Protein AF-A0A950NQ79-F1 (afdb_monomer_lite)

Foldseek 3Di:
DPDDQPFDDFDDDVVLVCVLVVVVVVLVCCLVPVQVPQPDPVDSFDPQLQVLLVQLSVLSSVCCHPPLVVCCPPPDVVSVVVSVCSNPVPNVVSNVSSRDPSNVCVVCVPPVSVVVCVVCPDPPNVVVVVVCCVCVVPPDD

pLDDT: mean 91.95, std 10.28, range [39.28, 98.62]

Secondary structure (DSSP, 8-state):
------PPPP---HHHHHHHHHHHHHHHHIIIIIHHHHS-TT-S--HHHHHHHHHHHHHHHHHHSTTHHHHHHHT-HHHHHHHHHIIIIIIHHHHHHHS-HHHHHHHT-SHHHHHHHHHHTSHHHHHHHHHHHHHHHS---

Sequence (141 aa):
MLGAAHFPAWSPHPDVWLVVTLLGTLYGLALVRLGPRLAPPGGLVSRAQLVWFSLGLLAIWIVSDWPVHDIAEKHNYSIHMMQHMTFSLVAAPLLLLGTPAWLLRWLLQPEWLFRTVRTLARFLPAVLLYNLVLVGSHWPA

Structure (mmCIF, N/CA/C/O backbone):
data_AF-A0A950NQ79-F1
#
_entry.id   AF-A0A950NQ79-F1
#
loop_
_atom_site.group_PDB
_atom_site.id
_atom_site.type_symbol
_atom_site.label_atom_id
_atom_site.label_alt_id
_atom_site.label_comp_id
_atom_site.label_asym_id
_atom_site.label_entity_id
_atom_site.label_seq_id
_atom_site.pdbx_PDB_ins_code
_atom_site.Cartn_x
_atom_site.Cartn_y
_atom_site.Cartn_z
_atom_site.occupancy
_atom_site.B_iso_or_equiv
_atom_site.auth_seq_id
_atom_site.auth_comp_id
_atom_site.auth_asym_id
_atom_site.auth_atom_id
_atom_site.pdbx_PDB_model_num
ATOM 1 N N . MET A 1 1 ? 29.660 -4.296 -21.695 1.00 39.28 1 MET A N 1
ATOM 2 C CA . MET A 1 1 ? 29.249 -3.111 -22.474 1.00 39.28 1 MET A CA 1
ATOM 3 C C . MET A 1 1 ? 28.258 -2.340 -21.621 1.00 39.28 1 MET A C 1
ATOM 5 O O . MET A 1 1 ? 27.192 -2.868 -21.345 1.00 39.28 1 MET A O 1
ATOM 9 N N . LEU A 1 2 ? 28.646 -1.172 -21.104 1.00 48.91 2 LEU A N 1
ATOM 10 C CA . LEU A 1 2 ? 27.750 -0.299 -20.339 1.00 48.91 2 LEU A CA 1
ATOM 11 C C . LEU A 1 2 ? 26.799 0.365 -21.342 1.00 48.91 2 LEU A C 1
ATOM 13 O O . LEU A 1 2 ? 27.102 1.425 -21.881 1.00 48.91 2 LEU A O 1
ATOM 17 N N . GLY A 1 3 ? 25.720 -0.336 -21.692 1.00 45.78 3 GLY A N 1
ATOM 18 C CA . GLY A 1 3 ? 24.683 0.200 -22.565 1.00 45.78 3 GLY A CA 1
ATOM 19 C C . GLY A 1 3 ? 24.040 1.396 -21.880 1.00 45.78 3 GLY A C 1
ATOM 20 O O . GLY A 1 3 ? 23.602 1.283 -20.735 1.00 45.78 3 GLY A O 1
ATOM 21 N N . ALA A 1 4 ? 24.026 2.544 -22.558 1.00 55.22 4 ALA A N 1
ATOM 22 C CA . ALA A 1 4 ? 23.241 3.693 -22.132 1.00 55.22 4 ALA A CA 1
ATOM 23 C C . ALA A 1 4 ? 21.824 3.209 -21.804 1.00 55.22 4 ALA A C 1
ATOM 25 O O . ALA A 1 4 ? 21.252 2.450 -22.588 1.00 55.22 4 ALA A O 1
ATOM 26 N N . ALA A 1 5 ? 21.292 3.587 -20.640 1.00 57.41 5 ALA A N 1
ATOM 27 C CA . ALA A 1 5 ? 19.926 3.249 -20.272 1.00 57.41 5 ALA A CA 1
ATOM 28 C C . ALA A 1 5 ? 18.991 3.779 -21.368 1.00 57.41 5 ALA A C 1
ATOM 30 O O . ALA A 1 5 ? 18.750 4.981 -21.469 1.00 57.41 5 ALA A O 1
ATOM 31 N N . HIS A 1 6 ? 18.530 2.882 -22.237 1.00 69.62 6 HIS A N 1
ATOM 32 C CA . HIS A 1 6 ? 17.486 3.170 -23.201 1.00 69.62 6 HIS A CA 1
ATOM 33 C C . HIS A 1 6 ? 16.224 3.410 -22.377 1.00 69.62 6 HIS A C 1
ATOM 35 O O . HIS A 1 6 ? 15.675 2.485 -21.776 1.00 69.62 6 HIS A O 1
ATOM 41 N N . PHE A 1 7 ? 15.816 4.672 -22.282 1.00 74.75 7 PHE A N 1
ATOM 42 C CA . PHE A 1 7 ? 14.530 5.010 -21.701 1.00 74.75 7 PHE A CA 1
ATOM 43 C C . PHE A 1 7 ? 13.445 4.520 -22.663 1.00 74.75 7 PHE A C 1
ATOM 45 O O . PHE A 1 7 ? 13.433 4.955 -23.817 1.00 74.75 7 PHE A O 1
ATOM 52 N N . PRO A 1 8 ? 12.558 3.611 -22.223 1.00 81.56 8 PRO A N 1
ATOM 53 C CA . PRO A 1 8 ? 11.468 3.146 -23.062 1.00 81.56 8 PRO A CA 1
ATOM 54 C C . PRO A 1 8 ? 10.552 4.320 -23.415 1.00 81.56 8 PRO A C 1
ATOM 56 O O . PRO A 1 8 ? 10.372 5.238 -22.611 1.00 81.56 8 PRO A O 1
ATOM 59 N N . ALA A 1 9 ? 9.955 4.287 -24.610 1.00 88.06 9 ALA A N 1
ATOM 60 C CA . ALA A 1 9 ? 8.894 5.227 -24.959 1.00 88.06 9 ALA A CA 1
ATOM 61 C C . ALA A 1 9 ? 7.775 5.164 -23.908 1.00 88.06 9 ALA A C 1
ATOM 63 O O . ALA A 1 9 ? 7.544 4.112 -23.313 1.00 88.06 9 ALA A O 1
ATOM 64 N N . TRP A 1 10 ? 7.109 6.293 -23.664 1.00 91.62 10 TRP A N 1
ATOM 65 C CA . TRP A 1 10 ? 6.029 6.349 -22.684 1.00 91.62 10 TRP A CA 1
ATOM 66 C C . TRP A 1 10 ? 4.931 5.334 -23.018 1.00 91.62 10 TRP A C 1
ATOM 68 O O . TRP A 1 10 ? 4.443 5.294 -24.149 1.00 91.62 10 TRP A O 1
ATOM 78 N N . SER A 1 11 ? 4.550 4.540 -22.019 1.00 90.69 11 SER A N 1
ATOM 79 C CA . SER A 1 11 ? 3.489 3.541 -22.101 1.00 90.69 11 SER A CA 1
ATOM 80 C C . SER A 1 11 ? 2.496 3.764 -20.958 1.00 90.69 11 SER A C 1
ATOM 82 O O . SER A 1 11 ? 2.925 3.907 -19.813 1.00 90.69 11 SER A O 1
ATOM 84 N N . PRO A 1 12 ? 1.179 3.817 -21.224 1.00 93.00 12 PRO A N 1
ATOM 85 C CA . PRO A 1 12 ? 0.184 3.915 -20.166 1.00 93.00 12 PRO A CA 1
ATOM 86 C C . PRO A 1 12 ? -0.014 2.570 -19.456 1.00 93.00 12 PRO A C 1
ATOM 88 O O . PRO A 1 12 ? -0.115 1.532 -20.110 1.00 93.00 12 PRO A O 1
ATOM 91 N N . HIS A 1 13 ? -0.189 2.616 -18.134 1.00 94.62 13 HIS A N 1
ATOM 92 C CA . HIS A 1 13 ? -0.525 1.459 -17.293 1.00 94.62 13 HIS A CA 1
ATOM 93 C C . HIS A 1 13 ? -1.888 1.663 -16.597 1.00 94.62 13 HIS A C 1
ATOM 95 O O . HIS A 1 13 ? -1.959 1.923 -15.392 1.00 94.62 13 HIS A O 1
ATOM 101 N N . PRO A 1 14 ? -3.010 1.612 -17.345 1.00 96.31 14 PRO A N 1
ATOM 102 C CA . PRO A 1 14 ? -4.341 1.884 -16.797 1.00 96.31 14 PRO A CA 1
ATOM 103 C C . PRO A 1 14 ? -4.776 0.860 -15.740 1.00 96.31 14 PRO A C 1
ATOM 105 O O . PRO A 1 14 ? -5.566 1.185 -14.856 1.00 96.31 14 PRO A O 1
ATOM 108 N N . ASP A 1 15 ? -4.256 -0.361 -15.810 1.00 95.81 15 ASP A N 1
ATOM 109 C CA . ASP A 1 15 ? -4.424 -1.414 -14.812 1.00 95.81 15 ASP A CA 1
ATOM 110 C C . ASP A 1 15 ? -3.821 -1.010 -13.458 1.00 95.81 15 ASP A C 1
ATOM 112 O O . ASP A 1 15 ? -4.484 -1.133 -12.426 1.00 95.81 15 ASP A O 1
ATOM 116 N N . VAL A 1 16 ? -2.622 -0.420 -13.457 1.00 96.50 16 VAL A N 1
ATOM 117 C CA . VAL A 1 16 ? -1.973 0.113 -12.251 1.00 96.50 16 VAL A CA 1
ATOM 118 C C . VAL A 1 16 ? -2.801 1.245 -11.663 1.00 96.50 16 VAL A C 1
ATOM 120 O O . VAL A 1 16 ? -3.081 1.259 -10.461 1.00 96.50 16 VAL A O 1
ATOM 123 N N . TRP A 1 17 ? -3.238 2.183 -12.504 1.00 97.88 17 TRP A N 1
ATOM 124 C CA . TRP A 1 17 ? -4.059 3.307 -12.060 1.00 97.88 17 TRP A CA 1
ATOM 125 C C . TRP A 1 17 ? -5.376 2.820 -11.461 1.00 97.88 17 TRP A C 1
ATOM 127 O O . TRP A 1 17 ? -5.786 3.301 -10.404 1.00 97.88 17 TRP A O 1
ATOM 137 N N . LEU A 1 18 ? -6.011 1.825 -12.081 1.00 98.06 18 LEU A N 1
ATOM 138 C CA . LEU A 1 18 ? -7.221 1.196 -11.567 1.00 98.06 18 LEU A CA 1
ATOM 139 C C . LEU A 1 18 ? -6.982 0.552 -10.196 1.00 98.06 18 LEU A C 1
ATOM 141 O O . LEU A 1 18 ? -7.752 0.807 -9.277 1.00 98.06 18 LEU A O 1
ATOM 145 N N . VAL A 1 19 ? -5.914 -0.228 -10.011 1.00 97.31 19 VAL A N 1
ATOM 146 C CA . VAL A 1 19 ? -5.616 -0.874 -8.719 1.00 97.31 19 VAL A CA 1
ATOM 147 C C . VAL A 1 19 ? -5.332 0.157 -7.624 1.00 97.31 19 VAL A C 1
ATOM 149 O O . VAL A 1 19 ? -5.904 0.071 -6.536 1.00 97.31 19 VAL A O 1
ATOM 152 N N . VAL A 1 20 ? -4.489 1.155 -7.897 1.00 98.06 20 VAL A N 1
ATOM 153 C CA . VAL A 1 20 ? -4.117 2.191 -6.918 1.00 98.06 20 VAL A CA 1
ATOM 154 C C . VAL A 1 20 ? -5.335 3.026 -6.521 1.00 98.06 20 VAL A C 1
ATOM 156 O O . VAL A 1 20 ? -5.589 3.234 -5.331 1.00 98.06 20 VAL A O 1
ATOM 159 N N . THR A 1 21 ? -6.126 3.467 -7.503 1.00 98.25 21 THR A N 1
ATOM 160 C CA . THR A 1 21 ? -7.348 4.242 -7.245 1.00 98.25 21 THR A CA 1
ATOM 161 C C . THR A 1 21 ? -8.405 3.409 -6.533 1.00 98.25 21 THR A C 1
ATOM 163 O O . THR A 1 21 ? -9.031 3.909 -5.596 1.00 98.25 21 THR A O 1
ATOM 166 N N . LEU A 1 22 ? -8.577 2.137 -6.897 1.00 98.31 22 LEU A N 1
ATOM 167 C CA . LEU A 1 22 ? -9.490 1.221 -6.222 1.00 98.31 22 LEU A CA 1
ATOM 168 C C . LEU A 1 22 ? -9.096 1.036 -4.755 1.00 98.31 22 LEU A C 1
ATOM 170 O O . LEU A 1 22 ? -9.943 1.208 -3.882 1.00 98.31 22 LEU A O 1
ATOM 174 N N . LEU A 1 23 ? -7.826 0.749 -4.460 1.00 97.94 23 LEU A N 1
ATOM 175 C CA . LEU A 1 23 ? -7.353 0.579 -3.083 1.00 97.94 23 LEU A CA 1
ATOM 176 C C . LEU A 1 23 ? -7.541 1.853 -2.251 1.00 97.94 23 LEU A C 1
ATOM 178 O O . LEU A 1 23 ? -8.069 1.786 -1.139 1.00 97.94 23 LEU A O 1
ATOM 182 N N . GLY A 1 24 ? -7.174 3.018 -2.794 1.00 98.38 24 GLY A N 1
ATOM 183 C CA . GLY A 1 24 ? -7.383 4.306 -2.127 1.00 98.38 24 GLY A CA 1
ATOM 184 C C . GLY A 1 24 ? -8.860 4.607 -1.872 1.00 98.38 24 GLY A C 1
ATOM 185 O O . GLY A 1 24 ? -9.237 5.022 -0.773 1.00 98.38 24 GLY A O 1
ATOM 186 N N . THR A 1 25 ? -9.713 4.328 -2.857 1.00 98.44 25 THR A N 1
ATOM 187 C CA . THR A 1 25 ? -11.161 4.545 -2.761 1.00 98.44 25 THR A CA 1
ATOM 188 C C . THR A 1 25 ? -11.791 3.603 -1.745 1.00 98.44 25 THR A C 1
ATOM 190 O O . THR A 1 25 ? -12.554 4.054 -0.896 1.00 98.44 25 THR A O 1
ATOM 193 N N . LEU A 1 26 ? -11.454 2.311 -1.770 1.00 98.12 26 LEU A N 1
ATOM 194 C CA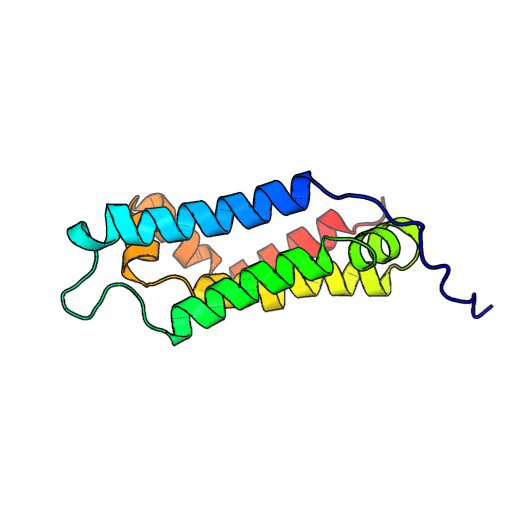 . LEU A 1 26 ? -11.955 1.332 -0.805 1.00 98.12 26 LEU A CA 1
ATOM 195 C C . LEU A 1 26 ? -11.529 1.681 0.619 1.00 98.12 26 LEU A C 1
ATOM 197 O O . LEU A 1 26 ? -12.348 1.592 1.531 1.00 98.12 26 LEU A O 1
ATOM 201 N N . TYR A 1 27 ? -10.289 2.132 0.809 1.00 98.12 27 TYR A N 1
ATOM 202 C CA . TYR A 1 27 ? -9.823 2.607 2.106 1.00 98.12 27 TYR A CA 1
ATOM 203 C C . TYR A 1 27 ? -10.629 3.821 2.581 1.00 98.12 27 TYR A C 1
ATOM 205 O O . TYR A 1 27 ? -11.194 3.793 3.674 1.00 98.12 27 TYR A O 1
ATOM 213 N N . GLY A 1 28 ? -10.783 4.850 1.742 1.00 97.62 28 GLY A N 1
ATOM 214 C CA . GLY A 1 28 ? -11.596 6.026 2.065 1.00 97.62 28 GLY A CA 1
ATOM 215 C C . GLY A 1 28 ? -13.063 5.683 2.350 1.00 97.62 28 GLY A C 1
ATOM 216 O O . GLY A 1 28 ? -13.644 6.167 3.323 1.00 97.62 28 GLY A O 1
ATOM 217 N N . LEU A 1 29 ? -13.661 4.792 1.556 1.00 97.56 29 LEU A N 1
ATOM 218 C CA . LEU A 1 29 ? -15.023 4.304 1.764 1.00 97.56 29 LEU A CA 1
ATOM 219 C C . LEU A 1 29 ? -15.152 3.518 3.067 1.00 97.56 29 LEU A C 1
ATOM 221 O O . LEU A 1 29 ? -16.124 3.722 3.789 1.00 97.56 29 LEU A O 1
ATOM 225 N N . ALA A 1 30 ? -14.188 2.660 3.400 1.00 96.69 30 ALA A N 1
ATOM 226 C CA . ALA A 1 30 ? -14.174 1.938 4.666 1.00 96.69 30 ALA A CA 1
ATOM 227 C C . ALA A 1 30 ? -14.123 2.914 5.847 1.00 96.69 30 ALA A C 1
ATOM 229 O O . ALA A 1 30 ? -14.920 2.804 6.779 1.00 96.69 30 ALA A O 1
ATOM 230 N N . LEU A 1 31 ? -13.258 3.925 5.777 1.00 96.62 31 LEU A N 1
ATOM 231 C CA . LEU A 1 31 ? -13.178 4.983 6.778 1.00 96.62 31 LEU A CA 1
ATOM 232 C C . LEU A 1 31 ? -14.517 5.725 6.931 1.00 96.62 31 LEU A C 1
ATOM 234 O O . LEU A 1 31 ? -15.036 5.816 8.038 1.00 96.62 31 LEU A O 1
ATOM 238 N N . VAL A 1 32 ? -15.126 6.192 5.840 1.00 96.06 32 VAL A N 1
ATOM 239 C CA . VAL A 1 32 ? -16.355 7.009 5.895 1.00 96.06 32 VAL A CA 1
ATOM 240 C C . VAL A 1 32 ? -17.606 6.190 6.233 1.00 96.06 32 VAL A C 1
ATOM 242 O O . VAL A 1 32 ? -18.467 6.656 6.976 1.00 96.06 32 VAL A O 1
ATOM 245 N N . ARG A 1 33 ? -17.746 4.980 5.681 1.00 95.81 33 ARG A N 1
ATOM 246 C CA . ARG A 1 33 ? -18.972 4.167 5.795 1.00 95.81 33 ARG A CA 1
ATOM 247 C C . ARG A 1 33 ? -18.946 3.209 6.981 1.00 95.81 33 ARG A C 1
ATOM 249 O O . ARG A 1 33 ? -19.987 2.995 7.598 1.00 95.81 33 ARG A O 1
ATOM 256 N N . LEU A 1 34 ? -17.789 2.620 7.287 1.00 95.19 34 LEU A N 1
ATOM 257 C CA . LEU A 1 34 ? -17.647 1.639 8.368 1.00 95.19 34 LEU A CA 1
ATOM 258 C C . LEU A 1 34 ? -17.141 2.288 9.659 1.00 95.19 34 LEU A C 1
ATOM 260 O O . LEU A 1 34 ? -17.575 1.899 10.743 1.00 95.19 34 LEU A O 1
ATOM 264 N N . GLY A 1 35 ? -16.281 3.305 9.547 1.00 93.62 35 GLY A N 1
ATOM 265 C CA . GLY A 1 35 ? -15.685 4.008 10.684 1.00 93.62 35 GLY A CA 1
ATOM 266 C C . GLY A 1 35 ? -16.697 4.475 11.737 1.00 93.62 35 GLY A C 1
ATOM 267 O O . GLY A 1 35 ? -16.522 4.114 12.896 1.00 93.62 35 GLY A O 1
ATOM 268 N N . PRO A 1 36 ? -17.803 5.163 11.388 1.00 92.69 36 PRO A N 1
ATOM 269 C CA . PRO A 1 36 ? -18.790 5.615 12.377 1.00 92.69 36 PRO A CA 1
ATOM 270 C C . PRO A 1 36 ? -19.442 4.495 13.201 1.00 92.69 36 PRO A C 1
ATOM 272 O O . PRO A 1 36 ? -19.960 4.754 14.282 1.00 92.69 36 PRO A O 1
ATOM 275 N N . ARG A 1 37 ? -19.451 3.258 12.687 1.00 91.94 37 ARG A N 1
ATOM 276 C CA . ARG A 1 37 ? -20.071 2.098 13.346 1.00 91.94 37 ARG A CA 1
ATOM 277 C C . ARG A 1 37 ? -19.064 1.228 14.092 1.00 91.94 37 ARG A C 1
ATOM 279 O O . ARG A 1 37 ? -19.440 0.567 15.052 1.00 91.94 37 ARG A O 1
ATOM 286 N N . LEU A 1 38 ? -17.821 1.172 13.614 1.00 93.12 38 LEU A N 1
ATOM 287 C CA . LEU A 1 38 ? -16.826 0.188 14.049 1.00 93.12 38 LEU A CA 1
ATOM 288 C C . LEU A 1 38 ? -15.597 0.799 14.724 1.00 93.12 38 LEU A C 1
ATOM 290 O O . LEU A 1 38 ? -14.861 0.081 15.406 1.00 93.12 38 LEU A O 1
ATOM 294 N N . ALA A 1 39 ? -15.333 2.091 14.520 1.00 92.31 39 ALA A N 1
ATOM 295 C CA . ALA A 1 39 ? -14.191 2.743 15.137 1.00 92.31 39 ALA A CA 1
ATOM 296 C C . ALA A 1 39 ? -14.432 2.926 16.648 1.00 92.31 39 ALA A C 1
ATOM 298 O O . ALA A 1 39 ? -15.529 3.304 17.063 1.00 92.31 39 ALA A O 1
ATOM 299 N N . PRO A 1 40 ? -13.416 2.671 17.490 1.00 90.00 40 PRO A N 1
ATOM 300 C CA . PRO A 1 40 ? -13.519 2.896 18.923 1.00 90.00 40 PRO A CA 1
ATOM 301 C C . PRO A 1 40 ? -13.571 4.402 19.252 1.00 90.00 40 PRO A C 1
ATOM 303 O O . PRO A 1 40 ? -13.151 5.227 18.435 1.00 90.00 40 PRO A O 1
ATOM 306 N N . PRO A 1 41 ? -13.963 4.776 20.487 1.00 81.12 41 PRO A N 1
ATOM 307 C CA . PRO A 1 41 ? -14.007 6.174 20.940 1.00 81.12 41 PRO A CA 1
ATOM 308 C C . PRO A 1 41 ? -12.677 6.943 20.808 1.00 81.12 41 PRO A C 1
ATOM 310 O O . PRO A 1 41 ? -12.671 8.167 20.815 1.00 81.12 41 PRO A O 1
ATOM 313 N N . GLY A 1 42 ? -11.550 6.233 20.665 1.00 74.06 42 GLY A N 1
ATOM 314 C CA . GLY A 1 42 ? -10.202 6.790 20.490 1.00 74.06 42 GLY A CA 1
ATOM 315 C C . GLY A 1 42 ? -9.863 7.306 19.084 1.00 74.06 42 GLY A C 1
ATOM 316 O O . GLY A 1 42 ? -8.731 7.728 18.861 1.00 74.06 42 GLY A O 1
ATOM 317 N N . GLY A 1 43 ? -10.809 7.282 18.141 1.00 84.69 43 GLY A N 1
ATOM 318 C CA . GLY A 1 43 ? -10.672 7.940 16.842 1.00 84.69 43 GLY A CA 1
ATOM 319 C C . GLY A 1 43 ? -10.643 6.994 15.643 1.00 84.69 43 GLY A C 1
ATOM 320 O O . GLY A 1 43 ? -10.296 5.815 15.728 1.00 84.69 43 GLY A O 1
ATOM 321 N N . LEU A 1 44 ? -11.035 7.551 14.498 1.00 93.62 44 LEU A N 1
ATOM 322 C CA . LEU A 1 44 ? -11.261 6.825 13.250 1.00 93.62 44 LEU A CA 1
ATOM 323 C C . LEU A 1 44 ? -9.956 6.473 12.526 1.00 93.62 44 LEU A C 1
ATOM 325 O O . LEU A 1 44 ? -9.760 5.334 12.119 1.00 93.62 44 LEU A O 1
ATOM 329 N N . VAL A 1 45 ? -9.044 7.426 12.384 1.00 96.19 45 VAL A N 1
ATOM 330 C CA . VAL A 1 45 ? -7.719 7.220 11.788 1.00 96.19 45 VAL A CA 1
ATOM 331 C C . VAL A 1 45 ? -6.813 8.366 12.225 1.00 96.19 45 VAL A C 1
ATOM 333 O O . VAL A 1 45 ? -7.271 9.504 12.352 1.00 96.19 45 VAL A O 1
ATOM 336 N N . SER A 1 46 ? -5.536 8.094 12.482 1.00 95.94 46 SER A N 1
ATOM 337 C CA . SER A 1 46 ? -4.566 9.149 12.787 1.00 95.94 46 SER A CA 1
ATOM 338 C C . SER A 1 46 ? -4.004 9.780 11.508 1.00 95.94 46 SER A C 1
ATOM 340 O O . SER A 1 46 ? -3.969 9.159 10.445 1.00 95.94 46 SER A O 1
ATOM 342 N N . ARG A 1 47 ? -3.490 11.014 11.600 1.00 96.44 47 ARG A N 1
ATOM 343 C CA . ARG A 1 47 ? -2.803 11.656 10.463 1.00 96.44 47 ARG A CA 1
ATOM 344 C C . ARG A 1 47 ? -1.599 10.841 9.986 1.00 96.44 47 ARG A C 1
ATOM 346 O O . ARG A 1 47 ? -1.393 10.714 8.787 1.00 96.44 47 ARG A O 1
ATOM 353 N N . ALA A 1 48 ? -0.844 10.255 10.916 1.00 97.69 48 ALA A N 1
ATOM 354 C CA . ALA A 1 48 ? 0.284 9.391 10.582 1.00 97.69 48 ALA A CA 1
ATOM 355 C C . ALA A 1 48 ? -0.164 8.152 9.793 1.00 97.69 48 ALA A C 1
ATOM 357 O O . ALA A 1 48 ? 0.479 7.792 8.817 1.00 97.69 48 ALA A O 1
ATOM 358 N N . GLN A 1 49 ? -1.296 7.540 10.159 1.00 97.94 49 GLN A N 1
ATOM 359 C CA . GLN A 1 49 ? -1.858 6.406 9.422 1.00 97.94 49 GLN A CA 1
ATOM 360 C C . GLN A 1 49 ? -2.241 6.781 7.986 1.00 97.94 49 GLN A C 1
ATOM 362 O O . GLN A 1 49 ? -1.891 6.063 7.054 1.00 97.94 49 GLN A O 1
ATOM 367 N N . LEU A 1 50 ? -2.880 7.937 7.788 1.00 98.06 50 LEU A N 1
ATOM 368 C CA . LEU A 1 50 ? -3.185 8.432 6.441 1.00 98.06 50 LEU A CA 1
ATOM 369 C C . LEU A 1 50 ? -1.914 8.645 5.611 1.00 98.06 50 LEU A C 1
ATOM 371 O O . LEU A 1 50 ? -1.881 8.267 4.441 1.00 98.06 50 LEU A O 1
ATOM 375 N N . VAL A 1 51 ? -0.864 9.209 6.219 1.00 98.50 51 VAL A N 1
ATOM 376 C CA . VAL A 1 51 ? 0.438 9.394 5.564 1.00 98.50 51 VAL A CA 1
ATOM 377 C C . VAL A 1 51 ? 1.047 8.047 5.185 1.00 98.50 51 VAL A C 1
ATOM 379 O O . VAL A 1 51 ? 1.394 7.861 4.024 1.00 98.50 51 VAL A O 1
ATOM 382 N N . TRP A 1 52 ? 1.124 7.086 6.107 1.00 98.62 52 TRP A N 1
ATOM 383 C CA . TRP A 1 52 ? 1.688 5.765 5.818 1.00 98.62 52 TRP A CA 1
ATOM 384 C C . TRP A 1 52 ? 0.920 5.023 4.727 1.00 98.62 52 TRP A C 1
ATOM 386 O O . TRP A 1 52 ? 1.539 4.496 3.806 1.00 98.62 52 TRP A O 1
ATOM 396 N N . PHE A 1 53 ? -0.414 5.050 4.765 1.00 98.50 53 PHE A N 1
ATOM 397 C CA . PHE A 1 53 ? -1.229 4.415 3.732 1.00 98.50 53 PHE A CA 1
ATOM 398 C C . PHE A 1 53 ? -0.995 5.060 2.361 1.00 98.50 53 PHE A C 1
ATOM 400 O O . PHE A 1 53 ? -0.785 4.368 1.366 1.00 98.50 53 PHE A O 1
ATOM 407 N N . SER A 1 54 ? -0.966 6.395 2.320 1.00 98.50 54 SER A N 1
ATOM 408 C CA . SER A 1 54 ? -0.734 7.153 1.087 1.00 98.50 54 SER A CA 1
ATOM 409 C C . SER A 1 54 ? 0.666 6.906 0.524 1.00 98.50 54 SER A C 1
ATOM 411 O O . SER A 1 54 ? 0.810 6.726 -0.679 1.00 98.50 54 SER A O 1
ATOM 413 N N . LEU A 1 55 ? 1.690 6.838 1.381 1.00 98.62 55 LEU A N 1
ATOM 414 C CA . LEU A 1 55 ? 3.055 6.497 0.974 1.00 98.62 55 LEU A CA 1
ATOM 415 C C . LEU A 1 55 ? 3.151 5.057 0.456 1.00 98.62 55 LEU A C 1
ATOM 417 O O . LEU A 1 55 ? 3.863 4.815 -0.513 1.00 98.62 55 LEU A O 1
ATOM 421 N N . GLY A 1 56 ? 2.412 4.116 1.049 1.00 98.62 56 GLY A N 1
ATOM 422 C CA . GLY A 1 56 ? 2.316 2.745 0.549 1.00 98.62 56 GLY A CA 1
ATOM 423 C C . GLY A 1 56 ? 1.702 2.675 -0.853 1.00 98.62 56 GLY A C 1
ATOM 424 O O . GLY A 1 56 ? 2.274 2.041 -1.736 1.00 98.62 56 GLY A O 1
ATOM 425 N N . LEU A 1 57 ? 0.588 3.380 -1.088 1.00 98.44 57 LEU A N 1
ATOM 426 C CA . LEU A 1 57 ? -0.022 3.490 -2.421 1.00 98.44 57 LEU A CA 1
ATOM 427 C C . LEU A 1 57 ? 0.901 4.170 -3.432 1.00 98.44 57 LEU A C 1
ATOM 429 O O . LEU A 1 57 ? 1.016 3.709 -4.565 1.00 98.44 57 LEU A O 1
ATOM 433 N 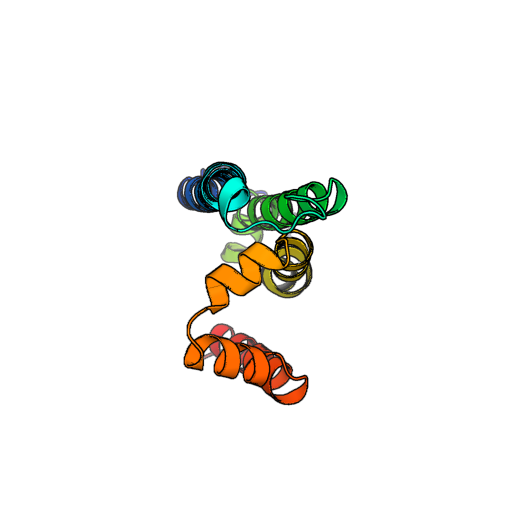N . LEU A 1 58 ? 1.572 5.244 -3.016 1.00 98.44 58 LEU A N 1
ATOM 434 C CA . LEU A 1 58 ? 2.518 5.966 -3.858 1.00 98.44 58 LEU A CA 1
ATOM 435 C C . LEU A 1 58 ? 3.700 5.073 -4.249 1.00 98.44 58 LEU A C 1
ATOM 437 O O . LEU A 1 58 ? 4.098 5.076 -5.408 1.00 98.44 58 LEU A O 1
ATOM 441 N N . ALA A 1 59 ? 4.224 4.273 -3.317 1.00 98.38 59 ALA A N 1
ATOM 442 C CA . ALA A 1 59 ? 5.283 3.312 -3.604 1.00 98.38 59 ALA A CA 1
ATOM 443 C C . ALA A 1 59 ? 4.836 2.275 -4.645 1.00 98.38 59 ALA A C 1
ATOM 445 O O . ALA A 1 59 ? 5.575 2.033 -5.596 1.00 98.38 59 ALA A O 1
ATOM 446 N N . ILE A 1 60 ? 3.622 1.716 -4.510 1.00 98.12 60 ILE A N 1
ATOM 447 C CA . ILE A 1 60 ? 3.055 0.796 -5.513 1.00 98.12 60 ILE A CA 1
ATOM 448 C C . ILE A 1 60 ? 2.982 1.479 -6.871 1.00 98.12 60 ILE A C 1
ATOM 450 O O . ILE A 1 60 ? 3.447 0.912 -7.855 1.00 98.12 60 ILE A O 1
ATOM 454 N N . TRP A 1 61 ? 2.416 2.683 -6.928 1.00 98.19 61 TRP A N 1
ATOM 455 C CA . TRP A 1 61 ? 2.242 3.395 -8.186 1.00 98.19 61 TRP A CA 1
ATOM 456 C C . TRP A 1 61 ? 3.584 3.675 -8.867 1.00 98.19 61 TRP A C 1
ATOM 458 O O . TRP A 1 61 ? 3.771 3.274 -10.008 1.00 98.19 61 TRP A O 1
ATOM 468 N N . ILE A 1 62 ? 4.546 4.266 -8.150 1.00 97.38 62 ILE A N 1
ATOM 469 C CA . ILE A 1 62 ? 5.853 4.649 -8.706 1.00 97.38 62 ILE A CA 1
ATOM 470 C C . ILE A 1 62 ? 6.586 3.454 -9.310 1.00 97.38 62 ILE A C 1
ATOM 472 O O . ILE A 1 62 ? 7.134 3.568 -10.403 1.00 97.38 62 ILE A O 1
ATOM 476 N N . VAL A 1 63 ? 6.630 2.318 -8.607 1.00 97.06 63 VAL A N 1
ATOM 477 C CA . VAL A 1 63 ? 7.387 1.161 -9.101 1.00 97.06 63 VAL A CA 1
ATOM 478 C C . VAL A 1 63 ? 6.609 0.312 -10.105 1.00 97.06 63 VAL A C 1
ATOM 480 O O . VAL A 1 63 ? 7.216 -0.529 -10.758 1.00 97.06 63 VAL A O 1
ATOM 483 N N . SER A 1 64 ? 5.297 0.523 -10.257 1.00 96.62 64 SER A N 1
ATOM 484 C CA . SER A 1 64 ? 4.461 -0.188 -11.241 1.00 96.62 64 SER A CA 1
ATOM 485 C C . SER A 1 64 ? 4.179 0.619 -12.504 1.00 96.62 64 SER A C 1
ATOM 487 O O . SER A 1 64 ? 3.710 0.043 -13.475 1.00 96.62 64 SER A O 1
ATOM 489 N N . ASP A 1 65 ? 4.426 1.926 -12.509 1.00 96.38 65 ASP A N 1
ATOM 490 C CA . ASP A 1 65 ? 4.163 2.774 -13.671 1.00 96.38 65 ASP A CA 1
ATOM 491 C C . ASP A 1 65 ? 5.427 2.988 -14.517 1.00 96.38 65 ASP A C 1
ATOM 493 O O . ASP A 1 65 ? 6.559 2.635 -14.145 1.00 96.38 65 ASP A O 1
ATOM 497 N N . TRP A 1 66 ? 5.230 3.601 -15.678 1.00 94.00 66 TRP A N 1
ATOM 498 C CA . TRP A 1 66 ? 6.320 4.051 -16.525 1.00 94.00 66 TRP A CA 1
ATOM 499 C C . TRP A 1 66 ? 7.169 5.114 -15.794 1.00 94.00 66 TRP A C 1
ATOM 501 O O . TRP A 1 66 ? 6.617 6.006 -15.145 1.00 94.00 66 TRP A O 1
ATOM 511 N N . PRO A 1 67 ? 8.513 5.090 -15.905 1.00 93.69 67 PRO A N 1
ATOM 512 C CA . PRO A 1 67 ? 9.334 4.166 -16.693 1.00 93.69 67 PRO A CA 1
ATOM 513 C C . PRO A 1 67 ? 9.827 2.944 -15.906 1.00 93.69 67 PRO A C 1
ATOM 515 O O . PRO A 1 67 ? 10.480 2.079 -16.485 1.00 93.69 67 PRO A O 1
ATOM 518 N N . VAL A 1 68 ? 9.591 2.886 -14.590 1.00 93.06 68 VAL A N 1
ATOM 519 C CA . VAL A 1 68 ? 10.225 1.897 -13.704 1.00 93.06 68 VAL A CA 1
ATOM 520 C C . VAL A 1 68 ? 9.810 0.487 -14.088 1.00 93.06 68 VAL A C 1
ATOM 522 O O . VAL A 1 68 ? 10.679 -0.365 -14.260 1.00 93.06 68 VAL A 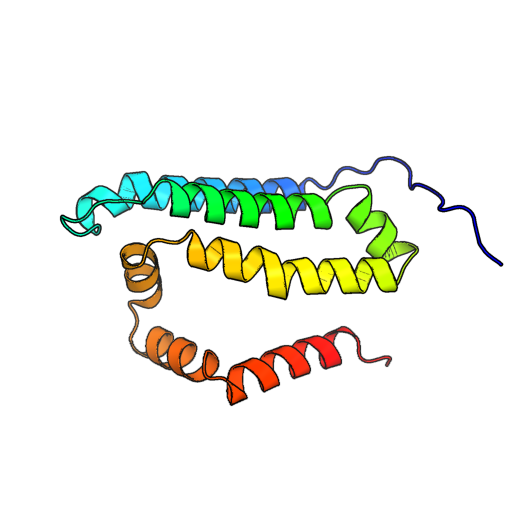O 1
ATOM 525 N N . HIS A 1 69 ? 8.511 0.266 -14.275 1.00 92.81 69 HIS A N 1
ATOM 526 C CA . HIS A 1 69 ? 7.970 -1.034 -14.650 1.00 92.81 69 HIS A CA 1
ATOM 527 C C . HIS A 1 69 ? 8.514 -1.514 -16.002 1.00 92.81 69 HIS A C 1
ATOM 529 O O . HIS A 1 69 ? 9.024 -2.625 -16.108 1.00 92.81 69 HIS A O 1
ATOM 535 N N . ASP A 1 70 ? 8.539 -0.645 -17.012 1.00 92.12 70 ASP A N 1
ATOM 536 C CA . ASP A 1 70 ? 9.067 -1.009 -18.330 1.00 92.12 70 ASP A CA 1
ATOM 537 C C . ASP A 1 70 ? 10.575 -1.299 -18.320 1.00 92.12 70 ASP A C 1
ATOM 539 O O . ASP A 1 70 ? 11.055 -2.184 -19.034 1.00 92.12 70 ASP A O 1
ATOM 543 N N . ILE A 1 71 ? 11.354 -0.557 -17.530 1.00 91.81 71 ILE A N 1
ATOM 544 C CA . ILE A 1 71 ? 12.791 -0.817 -17.390 1.00 91.81 71 ILE A CA 1
ATOM 545 C C . ILE A 1 71 ? 13.017 -2.128 -16.631 1.00 91.81 71 ILE A C 1
ATOM 547 O O . ILE A 1 71 ? 13.870 -2.920 -17.039 1.00 91.81 71 ILE A O 1
ATOM 551 N N . ALA A 1 72 ? 12.262 -2.359 -15.556 1.00 89.62 72 ALA A N 1
ATOM 552 C CA . ALA A 1 72 ? 12.303 -3.588 -14.779 1.00 89.62 72 ALA A CA 1
ATOM 553 C C . ALA A 1 72 ? 12.039 -4.812 -15.662 1.00 89.62 72 ALA A C 1
ATOM 555 O O . ALA A 1 72 ? 12.890 -5.691 -15.761 1.00 89.62 72 ALA A O 1
ATOM 556 N N . GLU A 1 73 ? 10.898 -4.848 -16.344 1.00 87.44 73 GLU A N 1
ATOM 557 C CA . GLU A 1 73 ? 10.452 -6.047 -17.054 1.00 87.44 73 GLU A CA 1
ATOM 558 C C . GLU A 1 73 ? 11.239 -6.330 -18.332 1.00 87.44 73 GLU A C 1
ATOM 560 O O . GLU A 1 73 ? 11.492 -7.487 -18.663 1.00 87.44 73 GLU A O 1
ATOM 565 N N . LYS A 1 74 ? 11.632 -5.286 -19.070 1.00 86.44 74 LYS A N 1
ATOM 566 C CA . LYS A 1 74 ? 12.163 -5.457 -20.432 1.00 86.44 74 LYS A CA 1
ATOM 567 C C . LYS A 1 74 ? 13.684 -5.343 -20.517 1.00 86.44 74 LYS A C 1
ATOM 569 O O . LYS A 1 74 ? 14.258 -5.785 -21.509 1.00 86.44 74 LYS A O 1
ATOM 574 N N . HIS A 1 75 ? 14.347 -4.732 -19.528 1.00 83.62 75 HIS A N 1
ATOM 575 C CA . HIS A 1 75 ? 15.744 -4.309 -19.697 1.00 83.62 75 HIS A CA 1
ATOM 576 C C . HIS A 1 75 ? 16.671 -4.601 -18.515 1.00 83.62 75 HIS A C 1
ATOM 578 O O . HIS A 1 75 ? 17.870 -4.779 -18.737 1.00 83.62 75 HIS A O 1
ATOM 584 N N . ASN A 1 76 ? 16.188 -4.601 -17.267 1.00 88.06 76 ASN A N 1
ATOM 585 C CA . ASN A 1 76 ? 17.081 -4.620 -16.111 1.00 88.06 76 ASN A CA 1
ATOM 586 C C . ASN A 1 76 ? 16.551 -5.449 -14.937 1.00 88.06 76 ASN A C 1
ATOM 588 O O . ASN A 1 76 ? 15.741 -4.986 -14.133 1.00 88.06 76 ASN A O 1
ATOM 592 N N . TYR A 1 77 ? 17.147 -6.632 -14.771 1.00 88.19 77 TYR A N 1
ATOM 593 C CA . TYR A 1 77 ? 16.855 -7.542 -13.666 1.00 88.19 77 TYR A CA 1
ATOM 594 C C . TYR A 1 77 ? 17.096 -6.922 -12.279 1.00 88.19 77 TYR A C 1
ATOM 596 O O . TYR A 1 77 ? 16.339 -7.175 -11.349 1.00 88.19 77 TYR A O 1
ATOM 604 N N . SER A 1 78 ? 18.104 -6.064 -12.104 1.00 90.38 78 SER A N 1
ATOM 605 C CA . SER A 1 78 ? 18.336 -5.401 -10.812 1.00 90.38 78 SER A CA 1
ATOM 606 C C . SER A 1 78 ? 17.202 -4.436 -10.453 1.00 90.38 78 SER A C 1
ATOM 608 O O . SER A 1 78 ? 16.805 -4.360 -9.291 1.00 90.38 78 SER A O 1
ATOM 610 N N . ILE A 1 79 ? 16.658 -3.717 -11.443 1.00 92.94 79 ILE A N 1
ATOM 611 C CA . ILE A 1 79 ? 15.502 -2.825 -11.248 1.00 92.94 79 ILE A CA 1
ATOM 612 C C . ILE A 1 79 ? 14.234 -3.652 -11.020 1.00 92.94 79 ILE A C 1
ATOM 614 O O . ILE A 1 79 ? 13.455 -3.314 -10.135 1.00 92.94 79 ILE A O 1
ATOM 618 N N . HIS A 1 80 ? 14.079 -4.774 -11.721 1.00 92.50 80 HIS A N 1
ATOM 619 C CA . HIS A 1 80 ? 13.015 -5.748 -11.472 1.00 92.50 80 HIS A CA 1
ATOM 620 C C . HIS A 1 80 ? 13.026 -6.283 -10.035 1.00 92.50 80 HIS A C 1
ATOM 622 O O . HIS A 1 80 ? 12.013 -6.241 -9.338 1.00 92.50 80 HIS A O 1
ATOM 628 N N . MET A 1 81 ? 14.188 -6.690 -9.522 1.00 93.12 81 MET A N 1
ATOM 629 C CA . MET A 1 81 ? 14.295 -7.134 -8.132 1.00 93.12 81 MET A CA 1
ATOM 630 C C . MET A 1 81 ? 14.024 -5.997 -7.143 1.00 93.12 81 MET A C 1
ATOM 632 O O . MET A 1 81 ? 13.342 -6.207 -6.141 1.00 93.12 81 MET A O 1
ATOM 636 N N . MET A 1 82 ? 14.501 -4.781 -7.428 1.00 94.88 82 MET A N 1
ATOM 637 C CA . MET A 1 82 ? 14.191 -3.602 -6.614 1.00 94.88 82 MET A CA 1
ATOM 638 C C . MET A 1 82 ? 12.686 -3.301 -6.588 1.00 94.88 82 MET A C 1
ATOM 640 O O . MET A 1 82 ? 12.153 -2.980 -5.526 1.00 94.88 82 MET A O 1
ATOM 644 N N . GLN A 1 83 ? 11.986 -3.463 -7.711 1.00 94.88 83 GLN A N 1
ATOM 645 C CA . GLN A 1 83 ? 10.535 -3.320 -7.803 1.00 9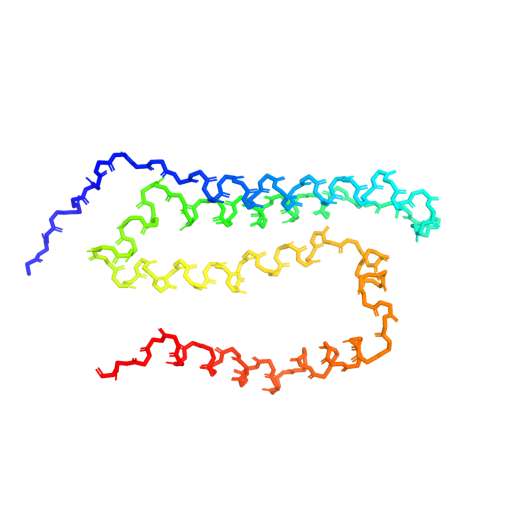4.88 83 GLN A CA 1
ATOM 646 C C . GLN A 1 83 ? 9.828 -4.351 -6.902 1.00 94.88 83 GLN A C 1
ATOM 648 O O . GLN A 1 83 ? 9.049 -3.967 -6.026 1.00 94.88 83 GLN A O 1
ATOM 653 N N . HIS A 1 84 ? 10.167 -5.641 -7.014 1.00 93.81 84 HIS A N 1
ATOM 654 C CA . HIS A 1 84 ? 9.602 -6.695 -6.158 1.00 93.81 84 HIS A CA 1
ATOM 655 C C . HIS A 1 84 ? 9.906 -6.502 -4.660 1.00 93.81 84 HIS A C 1
ATOM 657 O O . HIS A 1 84 ? 9.042 -6.724 -3.801 1.00 93.81 84 HIS A O 1
ATOM 663 N N . MET A 1 85 ? 11.112 -6.040 -4.323 1.00 93.81 85 MET A N 1
ATOM 664 C CA . MET A 1 85 ? 11.481 -5.692 -2.948 1.00 93.81 85 MET A CA 1
ATOM 665 C C . MET A 1 85 ? 10.710 -4.472 -2.445 1.00 93.81 85 MET A C 1
ATOM 667 O O . MET A 1 85 ? 10.251 -4.471 -1.307 1.00 93.81 85 MET A O 1
ATOM 671 N N . THR A 1 86 ? 10.502 -3.455 -3.280 1.00 97.06 86 THR A N 1
ATOM 672 C CA . THR A 1 86 ? 9.702 -2.279 -2.912 1.00 97.06 86 THR A CA 1
ATOM 673 C C . THR A 1 86 ? 8.265 -2.677 -2.586 1.00 97.06 86 THR A C 1
ATOM 675 O O . THR A 1 86 ? 7.732 -2.245 -1.563 1.00 97.06 86 THR A O 1
ATOM 678 N N . PHE A 1 87 ? 7.643 -3.556 -3.376 1.00 95.75 87 PHE A N 1
ATOM 679 C CA . PHE A 1 87 ? 6.292 -4.036 -3.072 1.00 95.75 87 PHE A CA 1
ATOM 680 C C . PHE A 1 87 ? 6.203 -4.728 -1.708 1.00 95.75 87 PHE A C 1
ATOM 682 O O . PHE A 1 87 ? 5.306 -4.443 -0.912 1.00 95.75 87 PHE A O 1
ATOM 689 N N . SER A 1 88 ? 7.144 -5.627 -1.426 1.00 93.31 88 SER A N 1
ATOM 690 C CA . SER A 1 88 ? 7.090 -6.502 -0.253 1.00 93.31 88 SER A CA 1
ATOM 691 C C . SER A 1 88 ? 7.639 -5.865 1.027 1.00 93.31 88 SER A C 1
ATOM 693 O O . SER A 1 88 ? 7.061 -6.052 2.096 1.00 93.31 88 SER A O 1
ATOM 695 N N . LEU A 1 89 ? 8.729 -5.102 0.934 1.00 94.56 89 LEU A N 1
ATOM 696 C CA . LEU A 1 89 ? 9.465 -4.557 2.079 1.00 94.56 89 LEU A CA 1
ATOM 697 C C . LEU A 1 89 ? 9.146 -3.086 2.366 1.00 94.56 89 LEU A C 1
ATOM 699 O O . LEU A 1 89 ? 9.461 -2.607 3.453 1.00 94.56 89 LEU A O 1
ATOM 703 N N . VAL A 1 90 ? 8.521 -2.369 1.426 1.00 97.94 90 VAL A N 1
ATOM 704 C CA . VAL A 1 90 ? 8.167 -0.950 1.593 1.00 97.94 90 VAL A CA 1
ATOM 705 C C . VAL A 1 90 ? 6.657 -0.758 1.524 1.00 97.94 90 VAL A C 1
ATOM 707 O O . VAL A 1 90 ? 6.043 -0.379 2.519 1.00 97.94 90 VAL A O 1
ATOM 710 N N . ALA A 1 91 ? 6.031 -1.062 0.388 1.00 98.12 91 ALA A N 1
ATOM 711 C CA . ALA A 1 91 ? 4.615 -0.780 0.182 1.00 98.12 91 ALA A CA 1
ATOM 712 C C . ALA A 1 91 ? 3.712 -1.555 1.151 1.00 98.12 91 ALA A C 1
ATOM 714 O O . ALA A 1 91 ? 2.893 -0.945 1.837 1.00 98.12 91 ALA A O 1
ATOM 715 N N . ALA A 1 92 ? 3.874 -2.878 1.258 1.00 95.94 92 ALA A N 1
ATOM 716 C CA . ALA A 1 92 ? 3.035 -3.692 2.138 1.00 95.94 92 ALA A CA 1
ATOM 717 C C . ALA A 1 92 ? 3.129 -3.272 3.626 1.00 95.94 92 ALA A C 1
ATOM 719 O O . ALA A 1 92 ? 2.077 -3.049 4.235 1.00 95.94 92 ALA A O 1
ATOM 720 N N . PRO A 1 93 ? 4.323 -3.067 4.224 1.00 96.81 93 PRO A N 1
ATOM 721 C CA . PRO A 1 93 ? 4.434 -2.542 5.585 1.00 96.81 93 PRO A CA 1
ATOM 722 C C . PRO A 1 93 ? 3.813 -1.154 5.762 1.00 96.81 93 PRO A C 1
ATOM 724 O O . PRO A 1 93 ? 3.136 -0.921 6.761 1.00 96.81 93 PRO A O 1
ATOM 727 N N . LEU A 1 94 ? 3.991 -0.244 4.800 1.00 98.56 94 LEU A N 1
ATOM 728 C CA . LEU A 1 94 ? 3.407 1.099 4.852 1.00 98.56 94 LEU A CA 1
ATOM 729 C C . LEU A 1 94 ? 1.874 1.069 4.812 1.00 98.56 94 LEU A C 1
ATOM 731 O O . LEU A 1 94 ? 1.223 1.734 5.618 1.00 98.56 94 LEU A O 1
ATOM 735 N N . LEU A 1 95 ? 1.291 0.247 3.936 1.00 98.31 95 LEU A N 1
ATOM 736 C CA . LEU A 1 95 ? -0.156 0.037 3.885 1.00 98.31 95 LEU A CA 1
ATOM 737 C C . LEU A 1 95 ? -0.682 -0.550 5.201 1.00 98.31 95 LEU A C 1
ATOM 739 O O . LEU A 1 95 ? -1.706 -0.089 5.711 1.00 98.31 95 LEU A O 1
ATOM 743 N N . LEU A 1 96 ? 0.029 -1.513 5.796 1.00 96.88 96 LEU A N 1
ATOM 744 C CA . LEU A 1 96 ? -0.334 -2.087 7.096 1.00 96.88 96 LEU A CA 1
ATOM 745 C C . LEU A 1 96 ? -0.258 -1.052 8.225 1.00 96.88 96 LEU A C 1
ATOM 747 O O . LEU A 1 96 ? -1.213 -0.926 8.988 1.00 96.88 96 LEU A O 1
ATOM 751 N N . LEU A 1 97 ? 0.830 -0.277 8.305 1.00 98.00 97 LEU A N 1
ATOM 752 C CA . LEU A 1 97 ? 0.987 0.814 9.276 1.00 98.00 97 LEU A CA 1
ATOM 753 C C . LEU A 1 97 ? -0.088 1.889 9.110 1.00 98.00 97 LEU A C 1
ATOM 755 O O . LEU A 1 97 ? -0.532 2.482 10.094 1.00 98.00 97 LEU A O 1
ATOM 759 N N . GLY A 1 98 ? -0.511 2.134 7.872 1.00 97.81 98 GLY A N 1
ATOM 760 C CA . GLY A 1 98 ? -1.572 3.072 7.546 1.00 97.81 98 GLY A CA 1
ATOM 761 C C . GLY A 1 98 ? -2.987 2.557 7.804 1.00 97.81 98 GLY A C 1
ATOM 762 O O . GLY A 1 98 ? -3.935 3.343 7.863 1.00 97.81 98 GLY A O 1
ATOM 763 N N . THR A 1 99 ? -3.160 1.251 8.002 1.00 97.50 99 THR A N 1
ATOM 764 C CA . THR A 1 99 ? -4.477 0.661 8.240 1.00 97.50 99 THR A CA 1
ATOM 765 C C . THR A 1 99 ? -4.805 0.690 9.736 1.00 97.50 99 THR A C 1
ATOM 767 O O . THR A 1 99 ? -4.089 0.090 10.541 1.00 97.50 99 THR A O 1
ATOM 770 N N . PRO A 1 100 ? -5.891 1.363 10.166 1.00 96.44 100 PRO A N 1
ATOM 771 C CA . PRO A 1 100 ? -6.225 1.421 11.579 1.00 96.44 100 PRO A CA 1
ATOM 772 C C . PRO A 1 100 ? -6.639 0.046 12.115 1.00 96.44 100 PRO A C 1
ATOM 774 O O . PRO A 1 100 ? -7.290 -0.751 11.438 1.00 96.44 100 PRO A O 1
ATOM 777 N N . ALA A 1 101 ? -6.302 -0.225 13.377 1.00 94.56 101 ALA A N 1
ATOM 778 C CA . ALA A 1 101 ? -6.471 -1.552 13.967 1.00 94.56 101 ALA A CA 1
ATOM 779 C C . ALA A 1 101 ? -7.931 -2.040 13.994 1.00 94.56 101 ALA A C 1
ATOM 781 O O . ALA A 1 101 ? -8.170 -3.243 13.927 1.00 94.56 101 ALA A O 1
ATOM 782 N N . TRP A 1 102 ? -8.918 -1.139 14.082 1.00 95.62 102 TRP A N 1
ATOM 783 C CA . TRP A 1 102 ? -10.333 -1.523 14.005 1.00 95.62 102 TRP A CA 1
ATOM 784 C C . TRP A 1 102 ? -10.711 -2.047 12.617 1.00 95.62 102 TRP A C 1
ATOM 786 O O . TRP A 1 102 ? -11.486 -2.995 12.530 1.00 95.62 102 TRP A O 1
ATOM 796 N N . LEU A 1 103 ? -10.122 -1.493 11.552 1.00 96.50 103 LEU A N 1
ATOM 797 C CA . LEU A 1 103 ? -10.376 -1.921 10.181 1.00 96.50 103 LEU A CA 1
ATOM 798 C C . LEU A 1 103 ? -9.712 -3.272 9.911 1.00 96.50 103 LEU A C 1
ATOM 800 O O . LEU A 1 103 ? -10.350 -4.159 9.355 1.00 96.50 103 LEU A O 1
ATOM 804 N N . LEU A 1 104 ? -8.481 -3.472 10.397 1.00 94.75 104 LEU A N 1
ATOM 805 C CA . LEU A 1 104 ? -7.820 -4.782 10.347 1.00 94.75 104 LEU A CA 1
ATOM 806 C C . LEU A 1 104 ? -8.602 -5.847 11.123 1.00 94.75 104 LEU A C 1
ATOM 808 O O . LEU A 1 104 ? -8.794 -6.950 10.622 1.00 94.75 104 LEU A O 1
ATOM 812 N N . ARG A 1 105 ? -9.091 -5.526 12.327 1.00 93.69 105 ARG A N 1
ATOM 813 C CA . ARG A 1 105 ? -9.933 -6.448 13.107 1.00 93.69 105 ARG A CA 1
ATOM 814 C C . ARG A 1 105 ? -11.246 -6.766 12.404 1.00 93.69 105 ARG A C 1
ATOM 816 O O . ARG A 1 105 ? -11.691 -7.904 12.479 1.00 93.69 105 ARG A O 1
ATOM 823 N N . TRP A 1 106 ? -11.850 -5.786 11.733 1.00 95.19 106 TRP A N 1
ATOM 824 C CA . TRP A 1 106 ? -13.049 -6.004 10.930 1.00 95.19 106 TRP A CA 1
ATOM 825 C C . TRP A 1 106 ? -12.772 -6.927 9.733 1.00 95.19 106 TRP A C 1
ATOM 827 O O . TRP A 1 106 ? -13.498 -7.893 9.523 1.00 95.19 106 TRP A O 1
ATOM 837 N N . LEU A 1 107 ? -11.678 -6.693 9.003 1.00 95.00 107 LEU A N 1
ATOM 838 C CA . LEU A 1 107 ? -11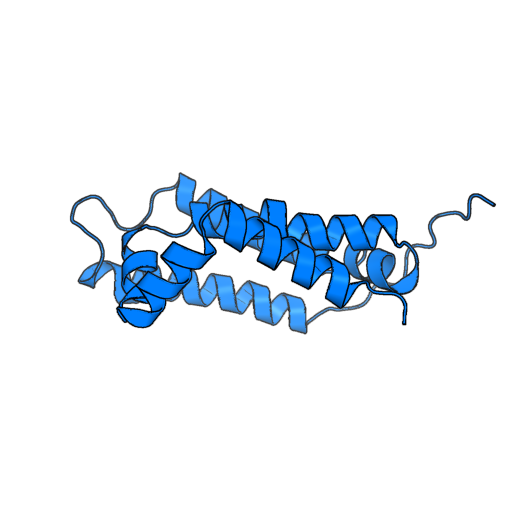.273 -7.521 7.864 1.00 95.00 107 LEU A CA 1
ATOM 839 C C . LEU A 1 107 ? -10.939 -8.963 8.282 1.00 95.00 107 LEU A C 1
ATOM 841 O O . LEU A 1 107 ? -11.228 -9.912 7.559 1.00 95.00 107 LEU A O 1
ATOM 845 N N . LEU A 1 108 ? -10.357 -9.129 9.471 1.00 95.62 108 LEU A N 1
ATOM 846 C CA . LEU A 1 108 ? -9.976 -10.417 10.051 1.00 95.62 108 LEU A CA 1
ATOM 847 C C . LEU A 1 108 ? -11.045 -10.988 10.999 1.00 95.62 108 LEU A C 1
ATOM 849 O O . LEU A 1 108 ? -10.714 -11.789 11.867 1.00 95.62 108 LEU A O 1
ATOM 853 N N . GLN A 1 109 ? -12.314 -10.591 10.862 1.00 94.69 109 GLN A N 1
ATOM 854 C CA . GLN A 1 109 ? -13.402 -11.086 11.717 1.00 94.69 109 GLN A CA 1
ATOM 855 C C . GLN A 1 109 ? -13.547 -12.616 11.750 1.00 94.69 109 GLN A C 1
ATOM 857 O O . GLN A 1 109 ? -13.730 -13.154 12.845 1.00 94.69 109 GLN A O 1
ATOM 862 N N . PRO A 1 110 ? -13.481 -13.343 10.615 1.00 96.31 110 PRO A N 1
ATOM 863 C CA . PRO A 1 110 ? -13.608 -14.794 10.644 1.00 96.31 110 PRO A CA 1
ATOM 864 C C . PRO A 1 110 ? -12.465 -15.427 11.442 1.00 96.31 110 PRO A C 1
ATOM 866 O O . PRO A 1 110 ? -11.290 -15.212 11.139 1.00 96.31 110 PRO A O 1
ATOM 869 N N . GLU A 1 111 ? -12.791 -16.257 12.436 1.00 93.06 111 GLU A N 1
ATOM 870 C CA . GLU A 1 111 ? -11.777 -16.817 13.339 1.00 93.06 111 GLU A CA 1
ATOM 871 C C . GLU A 1 111 ? -10.697 -17.615 12.607 1.00 93.06 111 GLU A C 1
ATOM 873 O O . GLU A 1 111 ? -9.518 -17.537 12.956 1.00 93.06 111 GLU A O 1
ATOM 878 N N . TRP A 1 112 ? -11.082 -18.380 11.583 1.00 96.56 112 TRP A N 1
ATOM 879 C CA . TRP A 1 112 ? -10.140 -19.154 10.777 1.00 96.56 112 TRP A CA 1
ATOM 880 C C . TRP A 1 112 ? -9.153 -18.239 10.040 1.00 96.56 112 TRP A C 1
ATOM 882 O O . TRP A 1 112 ? -7.957 -18.533 10.003 1.00 96.56 112 TRP A O 1
ATOM 892 N N . LEU A 1 113 ? -9.624 -17.098 9.523 1.00 96.25 113 LEU A N 1
ATOM 893 C CA . LEU A 1 113 ? -8.804 -16.127 8.806 1.00 96.25 113 LEU A CA 1
ATOM 894 C C . LEU A 1 113 ? -7.820 -15.459 9.766 1.00 96.25 113 LEU A C 1
ATOM 896 O O . LEU A 1 113 ? -6.617 -15.452 9.506 1.00 96.25 113 LEU A O 1
ATOM 900 N N . PHE A 1 114 ? -8.301 -14.984 10.919 1.00 95.50 114 PHE A N 1
ATOM 901 C CA . PHE A 1 114 ? -7.438 -14.408 11.949 1.00 95.50 114 PHE A CA 1
ATOM 902 C C . PHE A 1 114 ? -6.373 -15.399 12.429 1.00 95.50 114 PHE A C 1
ATOM 904 O O . PHE A 1 114 ? -5.194 -15.052 12.511 1.00 95.50 114 PHE A O 1
ATOM 911 N N . ARG A 1 115 ? -6.757 -16.651 12.721 1.00 95.94 115 ARG A N 1
ATOM 912 C CA . ARG A 1 115 ? -5.817 -17.704 13.142 1.00 95.94 115 ARG A CA 1
ATOM 913 C C . ARG A 1 115 ? -4.774 -17.989 12.062 1.00 95.94 115 ARG A C 1
ATOM 915 O O . ARG A 1 115 ? -3.601 -18.152 12.405 1.00 95.94 115 ARG A O 1
ATOM 922 N N . THR A 1 116 ? -5.177 -18.010 10.793 1.00 96.50 116 THR A N 1
ATOM 923 C CA . THR A 1 116 ? -4.279 -18.226 9.650 1.00 96.50 116 THR A CA 1
ATOM 924 C C . THR A 1 116 ? -3.274 -17.088 9.531 1.00 96.50 116 THR A C 1
ATOM 926 O O . THR A 1 116 ? -2.073 -17.332 9.619 1.00 96.50 116 THR A O 1
ATOM 929 N N . VAL A 1 117 ? -3.742 -15.839 9.451 1.00 95.06 117 VAL A N 1
ATOM 930 C CA . VAL A 1 117 ? -2.874 -14.654 9.355 1.00 95.06 117 VAL A CA 1
ATOM 931 C C . VAL A 1 117 ? -1.932 -14.568 10.553 1.00 95.06 117 VAL A C 1
ATOM 933 O O . VAL A 1 117 ? -0.733 -14.392 10.376 1.00 95.06 117 VAL A O 1
ATOM 936 N N . ARG A 1 118 ? -2.431 -14.784 11.776 1.00 95.00 118 ARG A N 1
ATOM 937 C CA . ARG A 1 118 ? -1.606 -14.792 12.995 1.00 95.00 118 ARG A CA 1
ATOM 938 C C . ARG A 1 118 ? -0.518 -15.867 12.973 1.00 95.00 118 ARG A C 1
ATOM 940 O O . ARG A 1 118 ? 0.542 -15.667 13.558 1.00 95.00 118 ARG A O 1
ATOM 947 N N . THR A 1 119 ? -0.785 -17.014 12.353 1.00 96.56 119 THR A N 1
ATOM 948 C CA . THR A 1 119 ? 0.190 -18.107 12.238 1.00 96.56 119 THR A CA 1
ATOM 949 C C . THR A 1 119 ? 1.226 -17.792 11.166 1.00 96.56 119 THR A C 1
ATOM 951 O O . THR A 1 119 ? 2.419 -17.909 11.433 1.00 96.56 119 THR A O 1
ATOM 954 N N . LEU A 1 120 ? 0.783 -17.324 9.995 1.00 95.81 120 LEU A N 1
ATOM 955 C CA . LEU A 1 120 ? 1.652 -16.961 8.875 1.00 95.81 120 LEU A CA 1
ATOM 956 C C . LEU A 1 120 ? 2.511 -15.723 9.156 1.00 95.81 120 LEU A C 1
ATOM 958 O O . LEU A 1 120 ? 3.625 -15.643 8.664 1.00 95.81 120 LEU A O 1
ATOM 962 N N . ALA A 1 121 ? 2.039 -14.796 9.991 1.00 94.06 121 ALA A N 1
ATOM 963 C CA . ALA A 1 121 ? 2.783 -13.602 10.390 1.00 94.06 121 ALA A CA 1
ATOM 964 C C . ALA A 1 121 ? 3.879 -13.869 11.443 1.00 94.06 121 ALA A C 1
ATOM 966 O O . ALA A 1 121 ? 4.582 -12.943 11.848 1.00 94.06 121 ALA A O 1
ATOM 967 N N . ARG A 1 122 ? 4.039 -15.111 11.926 1.00 95.69 122 ARG A N 1
ATOM 968 C CA . ARG A 1 122 ? 5.186 -15.479 12.774 1.00 95.69 122 ARG A CA 1
ATOM 969 C C . ARG A 1 122 ? 6.464 -15.478 11.939 1.00 95.69 122 ARG A C 1
ATOM 971 O O . ARG A 1 122 ? 6.421 -15.781 10.754 1.00 95.69 122 ARG A O 1
ATOM 978 N N . PHE A 1 123 ? 7.604 -15.224 12.586 1.00 92.88 123 PHE A N 1
ATOM 979 C CA . PHE A 1 123 ? 8.904 -15.112 11.916 1.00 92.88 123 PHE A CA 1
ATOM 980 C C . PHE A 1 123 ? 9.186 -16.267 10.943 1.00 92.88 123 PHE A C 1
ATOM 982 O O . PHE A 1 123 ? 9.403 -16.028 9.761 1.00 92.88 123 PHE A O 1
ATOM 989 N N . LEU A 1 124 ? 9.124 -17.518 11.414 1.00 96.62 124 LEU A N 1
ATOM 990 C CA . LEU A 1 124 ? 9.512 -18.664 10.590 1.00 96.62 124 LEU A CA 1
ATOM 991 C C . LEU A 1 124 ? 8.547 -18.907 9.407 1.00 96.62 124 LEU A C 1
ATOM 993 O O . LEU A 1 124 ? 9.029 -18.955 8.277 1.00 96.62 124 LEU A O 1
ATOM 997 N N . PRO A 1 125 ? 7.210 -18.982 9.592 1.00 96.12 125 PRO A N 1
ATOM 998 C CA . PRO A 1 125 ? 6.278 -19.083 8.467 1.00 96.12 125 PRO A CA 1
ATOM 999 C C . PRO A 1 125 ? 6.362 -17.909 7.487 1.00 96.12 125 PRO A C 1
ATOM 1001 O O . PRO A 1 125 ? 6.324 -18.144 6.284 1.00 96.12 125 PRO A O 1
ATOM 1004 N N . ALA A 1 126 ? 6.518 -16.672 7.970 1.00 93.00 126 ALA A N 1
ATOM 1005 C CA . ALA A 1 126 ? 6.622 -15.492 7.114 1.00 93.00 126 ALA A CA 1
ATOM 1006 C C . ALA A 1 126 ? 7.878 -15.539 6.237 1.00 93.00 126 ALA A C 1
ATOM 1008 O O . ALA A 1 126 ? 7.796 -15.317 5.031 1.00 93.00 126 ALA A O 1
ATOM 1009 N N . VAL A 1 127 ? 9.031 -15.876 6.829 1.00 93.44 127 VAL A N 1
ATOM 1010 C CA . VAL A 1 127 ? 10.301 -16.017 6.102 1.00 93.44 127 VAL A CA 1
ATOM 1011 C C . VAL A 1 127 ? 10.212 -17.142 5.075 1.00 93.44 127 VAL A C 1
ATOM 1013 O O . VAL A 1 127 ? 10.638 -16.953 3.937 1.00 93.44 127 VAL A O 1
ATOM 1016 N N . LEU A 1 128 ? 9.638 -18.290 5.441 1.00 96.12 128 LEU A N 1
ATOM 1017 C CA . LEU A 1 128 ? 9.458 -19.409 4.516 1.00 96.12 128 LEU A CA 1
ATOM 1018 C C . LEU A 1 128 ? 8.517 -19.046 3.364 1.00 96.12 128 LEU A C 1
ATOM 1020 O O . LEU A 1 128 ? 8.861 -19.294 2.215 1.00 96.12 128 LEU A O 1
ATOM 1024 N N . LEU A 1 129 ? 7.371 -18.422 3.651 1.00 93.62 129 LEU A N 1
ATOM 1025 C CA . LEU A 1 129 ? 6.408 -17.984 2.639 1.00 93.62 129 LEU A CA 1
ATOM 1026 C C . LEU A 1 129 ? 7.045 -16.980 1.672 1.00 93.62 129 LEU A C 1
ATOM 1028 O O . LEU A 1 129 ? 6.946 -17.152 0.460 1.00 93.62 129 LEU A O 1
ATOM 1032 N N . TYR A 1 130 ? 7.730 -15.964 2.204 1.00 90.75 130 TYR A N 1
ATOM 1033 C CA . TYR A 1 130 ? 8.415 -14.957 1.399 1.00 90.75 130 TYR A CA 1
ATOM 1034 C C . TYR A 1 130 ? 9.453 -15.596 0.474 1.00 90.75 130 TYR A C 1
ATOM 1036 O O . TYR A 1 130 ? 9.435 -15.345 -0.727 1.00 90.75 130 TYR A O 1
ATOM 1044 N N . ASN A 1 131 ? 10.320 -16.463 1.009 1.00 92.31 131 ASN A N 1
ATOM 1045 C CA . ASN A 1 131 ? 11.347 -17.127 0.208 1.00 92.31 131 ASN A CA 1
ATOM 1046 C C . ASN A 1 131 ? 10.749 -18.101 -0.809 1.00 92.31 131 ASN A C 1
ATOM 1048 O O . ASN A 1 131 ? 11.248 -18.175 -1.922 1.00 92.31 131 ASN A O 1
ATOM 1052 N N . LEU A 1 132 ? 9.678 -18.819 -0.467 1.00 93.69 132 LEU A N 1
ATOM 1053 C CA . LEU A 1 132 ? 9.014 -19.733 -1.395 1.00 93.69 132 LEU A CA 1
ATOM 1054 C C . LEU A 1 132 ? 8.416 -18.972 -2.579 1.00 93.69 132 LEU A C 1
ATOM 1056 O O . LEU A 1 132 ? 8.610 -19.382 -3.718 1.00 93.69 132 LEU A O 1
ATOM 1060 N N . VAL A 1 133 ? 7.743 -17.846 -2.327 1.00 90.00 133 VAL A N 1
ATOM 1061 C CA . VAL A 1 133 ? 7.214 -16.985 -3.395 1.00 90.00 133 VAL A CA 1
ATOM 1062 C C . VAL A 1 133 ? 8.350 -16.369 -4.208 1.00 90.00 133 VAL A C 1
ATOM 1064 O O . VAL A 1 133 ? 8.283 -16.373 -5.434 1.00 90.00 133 VAL A O 1
ATOM 1067 N N . LEU A 1 134 ? 9.405 -15.880 -3.548 1.00 88.38 134 LEU A N 1
ATOM 1068 C CA . LEU A 1 134 ? 10.570 -15.290 -4.206 1.00 88.38 134 LEU A CA 1
ATOM 1069 C C . LEU A 1 134 ? 11.243 -16.301 -5.137 1.00 88.3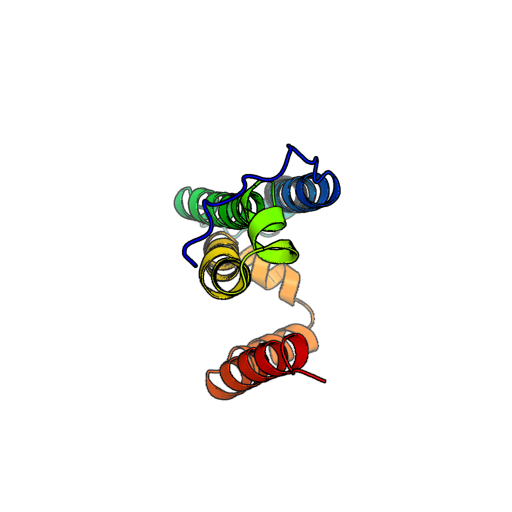8 134 LEU A C 1
ATOM 1071 O O . LEU A 1 134 ? 11.392 -16.034 -6.323 1.00 88.38 134 LEU A O 1
ATOM 1075 N N . VAL A 1 135 ? 11.598 -17.471 -4.612 1.00 89.12 135 VAL A N 1
ATOM 1076 C CA . VAL A 1 135 ? 12.251 -18.537 -5.369 1.00 89.12 135 VAL A CA 1
ATOM 1077 C C . VAL A 1 135 ? 11.317 -19.059 -6.450 1.00 89.12 135 VAL A C 1
ATOM 1079 O O . VAL A 1 135 ? 11.734 -19.135 -7.590 1.00 89.12 135 VAL A O 1
ATOM 1082 N N . GLY A 1 136 ? 10.055 -19.359 -6.139 1.00 89.50 136 GLY A N 1
ATOM 1083 C CA . GLY A 1 136 ? 9.106 -19.903 -7.113 1.00 89.50 136 GLY A CA 1
ATOM 1084 C C . GLY A 1 136 ? 8.803 -18.953 -8.274 1.00 89.50 136 GLY A C 1
ATOM 1085 O O . GLY A 1 136 ? 8.683 -19.405 -9.406 1.00 89.50 136 GLY A O 1
ATOM 1086 N N . SER A 1 137 ? 8.729 -17.645 -8.016 1.00 82.94 137 SER A N 1
ATOM 1087 C CA . SER A 1 137 ? 8.445 -16.646 -9.062 1.00 82.94 137 SER A CA 1
ATOM 1088 C C . SER A 1 137 ? 9.667 -16.306 -9.920 1.00 82.94 137 SER A C 1
ATOM 1090 O O . SER A 1 137 ? 9.508 -15.751 -11.000 1.00 82.94 137 SER A O 1
ATOM 1092 N N . HIS A 1 138 ? 10.875 -16.632 -9.449 1.00 82.50 138 HIS A N 1
ATOM 1093 C CA . HIS A 1 138 ? 12.138 -16.312 -10.125 1.00 82.50 138 HIS A CA 1
ATOM 1094 C C . HIS A 1 138 ? 12.994 -17.562 -10.363 1.00 82.50 138 HIS A C 1
ATOM 1096 O O . HIS A 1 138 ? 14.193 -17.451 -10.616 1.00 82.50 138 HIS A O 1
ATOM 1102 N N . TRP A 1 139 ? 12.405 -18.756 -10.244 1.00 83.19 139 TRP A N 1
ATOM 1103 C CA . TRP A 1 139 ? 13.100 -20.008 -10.504 1.00 83.19 139 TRP A CA 1
ATOM 1104 C C . TRP A 1 139 ? 13.365 -20.071 -12.007 1.00 83.19 139 TRP A C 1
ATOM 1106 O O . TRP A 1 139 ? 12.399 -20.075 -12.777 1.00 83.19 139 TRP A O 1
ATOM 1116 N N . PRO A 1 140 ? 14.631 -20.105 -12.454 1.00 72.69 140 PRO A N 1
ATOM 1117 C CA . PRO A 1 140 ? 14.912 -20.352 -13.855 1.00 72.69 140 PRO A CA 1
ATOM 1118 C C . PRO A 1 140 ? 14.498 -21.798 -14.147 1.00 72.69 140 PRO A C 1
ATOM 1120 O O . PRO A 1 140 ? 15.120 -22.739 -13.651 1.00 72.69 140 PRO A O 1
ATOM 1123 N N . ALA A 1 141 ? 13.389 -21.965 -14.866 1.00 56.53 141 ALA A N 1
ATOM 1124 C CA . ALA A 1 141 ? 13.081 -23.227 -15.528 1.00 56.53 141 ALA A CA 1
ATOM 1125 C C . ALA A 1 141 ? 14.113 -23.498 -16.631 1.00 56.53 141 ALA A C 1
ATOM 1127 O O . ALA A 1 141 ? 14.535 -22.519 -17.292 1.00 56.53 141 ALA A O 1
#

Radius of gyration: 18.17 Å; chains: 1; bounding box: 49×35×46 Å